Protein AF-A0AAD4TH82-F1 (afdb_monomer_lite)

Structure (mmCIF, N/CA/C/O backbone):
data_AF-A0AAD4TH82-F1
#
_entry.id   AF-A0AAD4TH82-F1
#
loop_
_atom_site.group_PDB
_atom_site.id
_atom_site.type_symbol
_atom_site.label_atom_id
_atom_site.label_alt_id
_atom_site.label_comp_id
_atom_site.label_asym_id
_atom_site.label_entity_id
_atom_site.label_seq_id
_atom_site.pdbx_PDB_ins_code
_atom_site.Cartn_x
_atom_site.Cartn_y
_atom_site.Cartn_z
_atom_site.occupancy
_atom_site.B_iso_or_equiv
_atom_site.auth_seq_id
_atom_site.auth_comp_id
_atom_site.auth_asym_id
_atom_site.auth_atom_id
_atom_site.pdbx_PDB_model_num
ATOM 1 N N . MET A 1 1 ? -20.590 15.561 42.412 1.00 70.25 1 MET A N 1
ATOM 2 C CA . MET A 1 1 ? -21.130 15.782 41.049 1.00 70.25 1 MET A CA 1
ATOM 3 C C . MET A 1 1 ? -20.294 15.066 39.983 1.00 70.25 1 MET A C 1
ATOM 5 O O . MET A 1 1 ? -20.814 14.153 39.362 1.00 70.25 1 MET A O 1
ATOM 9 N N . VAL A 1 2 ? -18.993 15.365 39.842 1.00 84.12 2 VAL A N 1
ATOM 10 C CA . VAL A 1 2 ? -18.100 14.746 38.828 1.00 84.12 2 VAL A CA 1
ATOM 11 C C . VAL A 1 2 ? -17.936 13.224 38.983 1.00 84.12 2 VAL A C 1
ATOM 13 O O . VAL A 1 2 ? -18.032 12.494 38.004 1.00 84.12 2 VAL A O 1
ATOM 16 N N . GLN A 1 3 ? -17.767 12.711 40.207 1.00 86.06 3 GLN A N 1
ATOM 17 C CA . GLN A 1 3 ? -17.628 11.261 40.441 1.00 86.06 3 GLN A CA 1
ATOM 18 C C . GLN A 1 3 ? -18.875 10.456 40.033 1.00 86.06 3 GLN A C 1
ATOM 20 O O . GLN A 1 3 ? -18.747 9.340 39.536 1.00 86.06 3 GLN A O 1
ATOM 25 N N . GLY A 1 4 ? -20.073 11.033 40.192 1.00 91.31 4 GLY A N 1
ATOM 26 C CA . GLY A 1 4 ? -21.325 10.404 39.759 1.00 91.31 4 GLY A CA 1
ATOM 27 C C . GLY A 1 4 ? -21.430 10.309 38.236 1.00 91.31 4 GLY A C 1
ATOM 28 O O . GLY A 1 4 ? -21.864 9.285 37.717 1.00 91.31 4 GLY A O 1
ATOM 29 N N . LEU A 1 5 ? -20.951 11.333 37.521 1.00 89.75 5 LEU A N 1
ATOM 30 C CA . LEU A 1 5 ? -20.884 11.335 36.059 1.00 89.75 5 LEU A CA 1
ATOM 31 C C . LEU A 1 5 ? -19.900 10.279 35.532 1.00 89.75 5 LEU A C 1
ATOM 33 O O . LEU A 1 5 ? -20.240 9.516 34.634 1.00 89.75 5 LEU A O 1
ATOM 37 N N . VAL A 1 6 ? -18.707 10.177 36.129 1.00 92.06 6 VAL A N 1
ATOM 38 C CA . VAL A 1 6 ? -17.714 9.154 35.751 1.00 92.06 6 VAL A CA 1
ATOM 39 C C . VAL A 1 6 ? -18.259 7.741 35.977 1.00 92.06 6 VAL A C 1
ATOM 41 O O . VAL A 1 6 ? -18.069 6.868 35.134 1.00 92.06 6 VAL A O 1
ATOM 44 N N . ALA A 1 7 ? -18.962 7.502 37.088 1.00 92.31 7 ALA A N 1
ATOM 45 C CA . ALA A 1 7 ? -19.580 6.207 37.367 1.00 92.31 7 ALA A CA 1
ATOM 46 C C . ALA A 1 7 ? -20.704 5.852 36.376 1.00 92.31 7 ALA A C 1
ATOM 48 O O . ALA A 1 7 ? -20.882 4.676 36.066 1.00 92.31 7 ALA A O 1
ATOM 49 N N . ALA A 1 8 ? -21.437 6.849 35.870 1.00 92.94 8 ALA A N 1
ATOM 50 C CA . ALA A 1 8 ? -22.439 6.650 34.827 1.00 92.94 8 ALA A CA 1
ATOM 51 C C . ALA A 1 8 ? -21.785 6.265 33.489 1.00 92.94 8 ALA A C 1
ATOM 53 O O . ALA A 1 8 ? -22.103 5.207 32.960 1.00 92.94 8 ALA A O 1
ATOM 54 N N . ILE A 1 9 ? -20.800 7.042 33.019 1.00 92.31 9 ILE A N 1
ATOM 55 C CA . ILE A 1 9 ? -20.075 6.788 31.756 1.00 92.31 9 ILE A CA 1
ATOM 56 C C . ILE A 1 9 ? -19.352 5.436 31.778 1.00 92.31 9 ILE A C 1
ATOM 58 O O . ILE A 1 9 ? -19.285 4.747 30.765 1.00 92.31 9 ILE A O 1
ATOM 62 N N . ARG A 1 10 ? -18.838 5.013 32.943 1.00 93.88 10 ARG A N 1
ATOM 63 C CA . ARG A 1 10 ? -18.164 3.713 33.097 1.00 93.88 10 ARG A CA 1
ATOM 64 C C . ARG A 1 10 ? -19.020 2.518 32.674 1.00 93.88 10 ARG A C 1
ATOM 66 O O . ARG A 1 10 ? -18.451 1.511 32.266 1.00 93.88 10 ARG A O 1
ATOM 73 N N . LYS A 1 11 ? -20.349 2.619 32.771 1.00 95.00 11 LYS A N 1
ATOM 74 C CA . LYS A 1 11 ? -21.268 1.550 32.349 1.00 95.00 11 LYS A CA 1
ATOM 75 C C . LYS A 1 11 ? -21.268 1.349 30.834 1.00 95.00 11 LYS A C 1
ATOM 77 O O . LYS A 1 11 ? -21.478 0.229 30.386 1.00 95.00 11 LYS A O 1
ATOM 82 N N . ASP A 1 12 ? -20.959 2.405 30.086 1.00 96.62 12 ASP A N 1
ATOM 83 C CA . ASP A 1 12 ? -21.014 2.436 28.624 1.00 96.62 12 ASP A CA 1
ATOM 84 C C . ASP A 1 12 ? -19.625 2.339 27.974 1.00 96.62 12 ASP A C 1
ATOM 86 O O . ASP A 1 12 ? -19.496 2.474 26.760 1.00 96.62 12 ASP A O 1
ATOM 90 N N . VAL A 1 13 ? -18.566 2.096 28.759 1.00 96.06 13 VAL A N 1
ATOM 91 C CA . VAL A 1 13 ? -17.175 2.069 28.265 1.00 96.06 13 VAL A CA 1
ATOM 92 C C . VAL A 1 13 ? -17.002 1.115 27.091 1.00 96.06 13 VAL A C 1
ATOM 94 O O . VAL A 1 13 ? -16.348 1.487 26.128 1.00 96.06 13 VAL A O 1
ATOM 97 N N . SER A 1 14 ? -17.621 -0.067 27.130 1.00 95.75 14 SER A N 1
ATOM 98 C CA . SER A 1 14 ? -17.548 -1.044 26.037 1.00 95.75 14 SER A CA 1
ATOM 99 C C . SER A 1 14 ? -18.131 -0.517 24.721 1.00 95.75 14 SER A C 1
ATOM 101 O O . SER A 1 14 ? -17.576 -0.761 23.651 1.00 95.75 14 SER A O 1
ATOM 103 N N . VAL A 1 15 ? -19.236 0.230 24.789 1.00 97.00 15 VAL A N 1
ATOM 104 C CA . VAL A 1 15 ? -19.863 0.846 23.612 1.00 97.00 15 VAL A CA 1
ATOM 105 C C . VAL A 1 15 ? -19.005 1.999 23.101 1.00 97.00 15 VAL A C 1
ATOM 107 O O . VAL A 1 15 ? -18.808 2.132 21.897 1.00 97.00 15 VAL A O 1
ATOM 110 N N . LEU A 1 16 ? -18.451 2.808 24.006 1.00 96.25 16 LEU A N 1
ATOM 111 C CA . LEU A 1 16 ? -17.576 3.921 23.643 1.00 96.25 16 LEU A CA 1
ATOM 112 C C . LEU A 1 16 ? -16.263 3.445 23.007 1.00 96.25 16 LEU A C 1
ATOM 114 O O . LEU A 1 16 ? -15.804 4.070 22.055 1.00 96.25 16 LEU A O 1
ATOM 118 N N . THR A 1 17 ? -15.676 2.340 23.478 1.00 96.38 17 THR A N 1
ATOM 119 C CA . THR A 1 17 ? -14.472 1.760 22.862 1.00 96.38 17 THR A CA 1
ATOM 120 C C . THR A 1 17 ? -14.766 1.199 21.478 1.00 96.38 17 THR A C 1
ATOM 122 O O . THR A 1 17 ? -14.011 1.477 20.554 1.00 96.38 17 THR A O 1
ATOM 125 N N . LEU A 1 18 ? -15.893 0.500 21.300 1.00 97.69 18 LEU A N 1
ATOM 126 C CA . LEU A 1 18 ? -16.307 0.014 19.980 1.00 97.69 18 LEU A CA 1
ATOM 127 C C . LEU A 1 18 ? -16.533 1.177 19.005 1.00 97.69 18 LEU A C 1
ATOM 129 O O . LEU A 1 18 ? -16.092 1.138 17.861 1.00 97.69 18 LEU A O 1
ATOM 133 N N . LEU A 1 19 ? -17.205 2.235 19.462 1.00 97.75 19 LEU A N 1
ATOM 134 C CA . LEU A 1 19 ? -17.430 3.427 18.653 1.00 97.75 19 LEU A CA 1
ATOM 135 C C . LEU A 1 19 ? -16.106 4.105 18.276 1.00 97.75 19 LEU A C 1
ATOM 137 O O . LEU A 1 19 ? -15.951 4.521 17.131 1.00 97.75 19 LEU A O 1
ATOM 141 N N . ALA A 1 20 ? -15.144 4.176 19.198 1.00 97.75 20 ALA A N 1
ATOM 142 C CA . ALA A 1 20 ? -13.811 4.692 18.904 1.00 97.75 20 ALA A CA 1
ATOM 143 C C . ALA A 1 20 ? -13.089 3.844 17.843 1.00 97.75 20 ALA A C 1
ATOM 145 O O . ALA A 1 20 ? -12.554 4.410 16.897 1.00 97.75 20 ALA A O 1
ATOM 146 N N . GLU A 1 21 ? -13.129 2.512 17.939 1.00 97.81 21 GLU A N 1
ATOM 147 C CA . GLU A 1 21 ? -12.529 1.611 16.942 1.00 97.81 21 GLU A CA 1
ATOM 148 C C . GLU A 1 21 ? -13.135 1.807 15.547 1.00 97.81 21 GLU A C 1
ATOM 150 O O . GLU A 1 21 ? -12.407 1.941 14.563 1.00 97.81 21 GLU A O 1
ATOM 155 N N . VAL A 1 22 ? -14.466 1.886 15.461 1.00 97.56 22 VAL A N 1
ATOM 156 C CA . VAL A 1 22 ? -15.173 2.110 14.192 1.00 97.56 22 VAL A CA 1
ATOM 157 C C . VAL A 1 22 ? -14.840 3.482 13.609 1.00 97.56 22 VAL A C 1
ATOM 159 O O . VAL A 1 22 ? -14.596 3.591 12.407 1.00 97.56 22 VAL A O 1
ATOM 162 N N . LEU A 1 23 ? -14.796 4.527 14.441 1.00 97.50 23 LEU A N 1
ATOM 163 C CA . LEU A 1 23 ? -14.410 5.865 13.997 1.00 97.50 23 LEU A CA 1
ATOM 164 C C . LEU A 1 23 ? -12.958 5.907 13.517 1.00 97.50 23 LEU A C 1
ATOM 166 O O . LEU A 1 23 ? -12.699 6.504 12.479 1.00 97.50 23 LEU A O 1
ATOM 170 N N . CYS A 1 24 ? -12.032 5.251 14.219 1.00 97.00 24 CYS A N 1
ATOM 171 C CA . CYS A 1 24 ? -10.636 5.157 13.798 1.00 97.00 24 CYS A CA 1
ATOM 172 C C . CYS A 1 24 ? -10.494 4.434 12.455 1.00 97.00 24 CYS A C 1
ATOM 174 O O . CYS A 1 24 ? -9.743 4.890 11.596 1.00 97.00 24 CYS A O 1
ATOM 176 N N . LEU A 1 25 ? -11.229 3.337 12.246 1.00 96.00 25 LEU A N 1
ATOM 177 C CA . LEU A 1 25 ? -11.214 2.624 10.970 1.00 96.00 25 LEU A CA 1
ATOM 178 C C . LEU A 1 25 ? -11.760 3.500 9.834 1.00 96.00 25 LEU A C 1
ATOM 180 O O . LEU A 1 25 ? -11.169 3.555 8.758 1.00 96.00 25 LEU A O 1
ATOM 184 N N . LEU A 1 26 ? -12.868 4.205 10.074 1.00 96.25 26 LEU A N 1
ATOM 185 C CA . LEU A 1 26 ? -13.463 5.108 9.090 1.00 96.25 26 LEU A CA 1
ATOM 186 C C . LEU A 1 26 ? -12.527 6.276 8.757 1.00 96.25 26 LEU A C 1
ATOM 188 O O . LEU A 1 26 ? -12.362 6.604 7.585 1.00 96.25 26 LEU A O 1
ATOM 192 N N . ASP A 1 27 ? -11.886 6.866 9.765 1.00 96.50 27 ASP A N 1
ATOM 193 C CA . ASP A 1 27 ? -10.908 7.941 9.594 1.00 96.50 27 ASP A CA 1
ATOM 194 C C . ASP A 1 27 ? -9.702 7.477 8.761 1.00 96.50 27 ASP A C 1
ATOM 196 O O . ASP A 1 27 ? -9.331 8.130 7.786 1.00 96.50 27 ASP A O 1
ATOM 200 N N . MET A 1 28 ? -9.155 6.293 9.061 1.00 95.12 28 MET A N 1
ATOM 201 C CA . MET A 1 28 ? -8.056 5.703 8.293 1.00 95.12 28 MET A CA 1
ATOM 202 C C . MET A 1 28 ? -8.442 5.475 6.823 1.00 95.12 28 MET A C 1
ATOM 204 O O . MET A 1 28 ? -7.730 5.908 5.919 1.00 95.12 28 MET A O 1
ATOM 208 N N . LEU A 1 29 ? -9.580 4.825 6.565 1.00 93.94 29 LEU A N 1
ATOM 209 C CA . LEU A 1 29 ? -9.992 4.478 5.202 1.00 93.94 29 LEU A CA 1
ATOM 210 C C . LEU A 1 29 ? -10.373 5.713 4.375 1.00 93.94 29 LEU A C 1
ATOM 212 O O . LEU A 1 29 ? -9.969 5.844 3.220 1.00 93.94 29 LEU A O 1
ATOM 216 N N . VAL A 1 30 ? -11.161 6.622 4.952 1.00 92.38 30 VAL A N 1
ATOM 217 C CA . VAL A 1 30 ? -11.737 7.754 4.217 1.00 92.38 30 VAL A CA 1
ATOM 218 C C . VAL A 1 30 ? -10.797 8.952 4.237 1.00 92.38 30 VAL A C 1
ATOM 220 O O . VAL A 1 30 ? -10.368 9.427 3.183 1.00 92.38 30 VAL A O 1
ATOM 223 N N . ASN A 1 31 ? -10.461 9.445 5.428 1.00 89.19 31 ASN A N 1
ATOM 224 C CA . ASN A 1 31 ? -9.730 10.702 5.566 1.00 89.19 31 ASN A CA 1
AT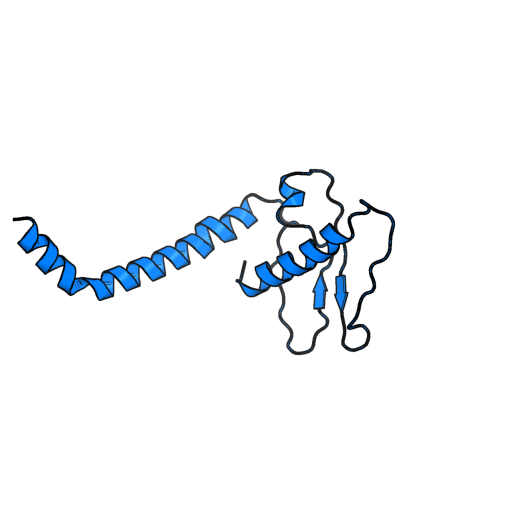OM 225 C C . ASN A 1 31 ? -8.234 10.541 5.282 1.00 89.19 31 ASN A C 1
ATOM 227 O O . ASN A 1 31 ? -7.598 11.516 4.888 1.00 89.19 31 ASN A O 1
ATOM 231 N N . SER A 1 32 ? -7.669 9.339 5.445 1.00 90.44 32 SER A N 1
ATOM 232 C CA . SER A 1 32 ? -6.269 9.078 5.102 1.00 90.44 32 SER A CA 1
ATOM 233 C C . SER A 1 32 ? -6.120 8.484 3.701 1.00 90.44 32 SER A C 1
ATOM 235 O O . SER A 1 32 ? -5.628 9.174 2.804 1.00 90.44 32 SER A O 1
ATOM 237 N N . PHE A 1 33 ? -6.560 7.241 3.475 1.00 93.44 33 PHE A N 1
ATOM 238 C CA . PHE A 1 33 ? -6.277 6.525 2.223 1.00 93.44 33 PHE A CA 1
ATOM 239 C C . PHE A 1 33 ? -7.022 7.136 1.033 1.00 93.44 33 PHE A C 1
ATOM 241 O O . PHE A 1 33 ? -6.389 7.638 0.101 1.00 93.44 33 PHE A O 1
ATOM 248 N N . SER A 1 34 ? -8.358 7.195 1.090 1.00 92.19 34 SER A N 1
ATOM 249 C CA . SER A 1 34 ? -9.161 7.734 -0.015 1.00 92.19 34 SER A CA 1
ATOM 250 C C . SER A 1 34 ? -8.815 9.190 -0.331 1.00 92.19 34 SER A C 1
ATOM 252 O O . SER A 1 34 ? -8.740 9.555 -1.505 1.00 92.19 34 SER A O 1
ATOM 254 N N . HIS A 1 35 ? -8.588 10.026 0.686 1.00 91.88 35 HIS A N 1
ATOM 255 C CA . HIS A 1 35 ? -8.180 11.412 0.471 1.00 91.88 35 HIS A CA 1
ATOM 256 C C . HIS A 1 35 ? -6.822 11.494 -0.238 1.00 91.88 35 HIS A C 1
ATOM 258 O O . HIS A 1 35 ? -6.717 12.181 -1.254 1.00 91.88 35 HIS A O 1
ATOM 264 N N . THR A 1 36 ? -5.809 10.760 0.242 1.00 89.94 36 THR A N 1
ATOM 265 C CA . THR A 1 36 ? -4.464 10.739 -0.361 1.00 89.94 36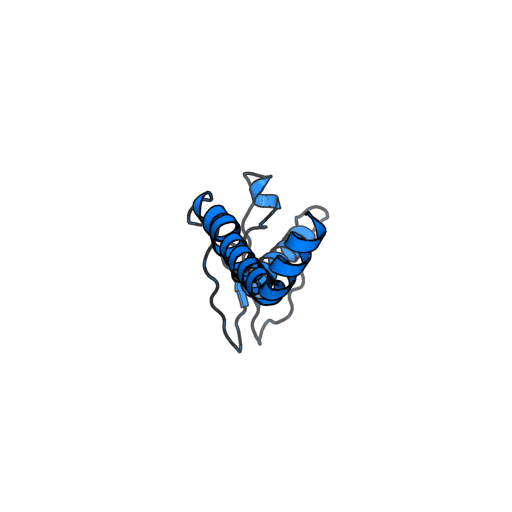 THR A CA 1
ATOM 266 C C . THR A 1 36 ? -4.516 10.313 -1.825 1.00 89.94 36 THR A C 1
ATOM 268 O O . THR A 1 36 ? -3.858 10.931 -2.657 1.00 89.94 36 THR A O 1
ATOM 271 N N . ILE A 1 37 ? -5.334 9.319 -2.167 1.00 90.19 37 ILE A N 1
ATOM 272 C CA . ILE A 1 37 ? -5.535 8.892 -3.556 1.00 90.19 37 ILE A CA 1
ATOM 273 C C . ILE A 1 37 ? -6.197 10.011 -4.375 1.00 90.19 37 ILE A C 1
ATOM 275 O O . ILE A 1 37 ? -5.737 10.320 -5.468 1.00 90.19 37 ILE A O 1
ATOM 279 N N . SER A 1 38 ? -7.232 10.662 -3.834 1.00 89.75 38 SER A N 1
ATOM 280 C CA . SER A 1 38 ? -8.032 11.659 -4.565 1.00 89.75 38 SER A CA 1
ATOM 281 C C . SER A 1 38 ? -7.301 12.961 -4.906 1.00 89.75 38 SER A C 1
ATOM 283 O O . SER A 1 38 ? -7.600 13.581 -5.925 1.00 89.75 38 SER A O 1
ATOM 285 N N . ILE A 1 39 ? -6.360 13.394 -4.061 1.00 90.00 39 ILE A N 1
ATOM 286 C CA . ILE A 1 39 ? -5.593 14.633 -4.280 1.00 90.00 39 ILE A CA 1
ATOM 287 C C . ILE A 1 39 ? -4.394 14.427 -5.208 1.00 90.00 39 ILE A C 1
ATOM 289 O O . ILE A 1 39 ? -3.765 15.394 -5.636 1.00 90.00 39 ILE A O 1
ATOM 293 N N . ASN A 1 40 ? -4.046 13.171 -5.478 1.00 87.50 40 ASN A N 1
ATOM 294 C CA . ASN A 1 40 ? -2.952 12.799 -6.351 1.00 87.50 40 ASN A CA 1
ATOM 295 C C . ASN A 1 40 ? -3.468 12.536 -7.778 1.00 87.50 40 ASN A C 1
ATOM 297 O O . ASN A 1 40 ? -4.636 12.193 -7.963 1.00 87.50 40 ASN A O 1
ATOM 301 N N . PRO A 1 41 ? -2.616 12.693 -8.806 1.00 85.38 41 PRO A N 1
ATOM 302 C CA . PRO A 1 41 ? -2.944 12.281 -10.167 1.00 85.38 41 PRO A CA 1
ATOM 303 C C . PRO A 1 41 ? -3.441 10.829 -10.240 1.00 85.38 41 PRO A C 1
ATOM 305 O O . PRO A 1 41 ? -2.983 9.968 -9.486 1.00 85.38 41 PRO A O 1
ATOM 308 N N . ALA A 1 42 ? -4.375 10.565 -11.160 1.00 79.19 42 ALA A N 1
ATOM 309 C CA . ALA A 1 42 ? -5.086 9.286 -11.263 1.00 79.19 42 ALA A CA 1
ATOM 310 C C . ALA A 1 42 ? -4.178 8.072 -11.552 1.00 79.19 42 ALA A C 1
ATOM 312 O O . ALA A 1 42 ? -4.601 6.938 -11.368 1.00 79.19 42 ALA A O 1
ATOM 313 N N . ASP A 1 43 ? -2.946 8.303 -11.998 1.00 79.00 43 ASP A N 1
ATOM 314 C CA . ASP A 1 43 ? -1.925 7.300 -12.297 1.00 79.00 43 ASP A CA 1
ATOM 315 C C . ASP A 1 43 ? -0.984 6.995 -11.114 1.00 79.00 43 ASP A C 1
ATOM 317 O O . ASP A 1 43 ? -0.122 6.126 -11.233 1.00 79.00 43 ASP A O 1
ATOM 321 N N . ARG A 1 44 ? -1.125 7.675 -9.964 1.00 84.31 44 ARG A N 1
ATOM 322 C CA . ARG A 1 44 ? -0.220 7.485 -8.811 1.00 84.31 44 ARG A CA 1
ATOM 323 C C . ARG A 1 44 ? -0.551 6.298 -7.919 1.00 84.31 44 ARG A C 1
ATOM 325 O O . ARG A 1 44 ? 0.355 5.696 -7.352 1.00 84.31 44 ARG A O 1
ATOM 332 N N . TYR A 1 45 ? -1.832 5.992 -7.755 1.00 90.56 45 TYR A N 1
ATOM 333 C CA . TYR A 1 45 ? -2.294 4.905 -6.899 1.00 90.56 45 TYR A CA 1
ATOM 334 C C . TYR A 1 45 ? -3.245 4.025 -7.687 1.00 90.56 45 TYR A C 1
ATOM 336 O O . TYR A 1 45 ? -4.124 4.510 -8.392 1.00 90.56 45 TYR A O 1
ATOM 344 N N . THR A 1 46 ? -3.067 2.717 -7.560 1.00 92.00 46 THR A N 1
ATOM 345 C CA . THR A 1 46 ? -3.930 1.718 -8.182 1.00 92.00 46 THR A CA 1
ATOM 346 C C . THR A 1 46 ? -4.220 0.642 -7.155 1.00 92.00 46 THR A C 1
ATOM 348 O O . THR A 1 46 ? -3.337 0.261 -6.386 1.00 92.00 46 THR A O 1
ATOM 351 N N . ARG A 1 47 ? -5.462 0.153 -7.140 1.00 93.12 47 ARG A N 1
ATOM 352 C CA . ARG A 1 47 ? -5.852 -0.958 -6.275 1.00 93.12 47 ARG A CA 1
ATOM 353 C C . ARG A 1 47 ? -5.038 -2.204 -6.660 1.00 93.12 47 ARG A C 1
ATOM 355 O O . ARG A 1 47 ? -5.148 -2.630 -7.809 1.00 93.12 47 ARG A O 1
ATOM 362 N N . PRO A 1 48 ? -4.272 -2.806 -5.737 1.00 94.50 48 PRO A N 1
ATOM 363 C CA . PRO A 1 48 ? -3.481 -3.990 -6.042 1.00 94.50 48 PRO A CA 1
ATOM 364 C C . PRO A 1 48 ? -4.371 -5.217 -6.259 1.00 94.50 48 PRO A C 1
ATOM 366 O O . PRO A 1 48 ? -5.436 -5.359 -5.646 1.00 94.50 48 PRO A O 1
ATOM 369 N N . GLU A 1 49 ? -3.894 -6.137 -7.092 1.00 94.56 49 GLU A N 1
ATOM 370 C CA . GLU A 1 49 ? -4.467 -7.470 -7.255 1.00 94.56 49 GLU A CA 1
ATOM 371 C C . GLU A 1 49 ? -3.637 -8.486 -6.466 1.00 94.56 49 GLU A C 1
ATOM 373 O O . GLU A 1 49 ? -2.409 -8.509 -6.548 1.00 94.56 49 GLU A O 1
ATOM 378 N N . PHE A 1 50 ? -4.308 -9.330 -5.684 1.00 94.00 50 PHE A N 1
ATOM 379 C CA . PHE A 1 50 ? -3.652 -10.369 -4.895 1.00 94.00 50 PHE A CA 1
ATOM 380 C C . PHE A 1 50 ? -3.773 -11.721 -5.586 1.00 94.00 50 PHE A C 1
ATOM 382 O O . PHE A 1 50 ? -4.853 -12.110 -6.031 1.00 94.00 50 PHE A O 1
ATOM 389 N N . THR A 1 51 ? -2.664 -12.453 -5.631 1.00 91.00 51 THR A N 1
ATOM 390 C CA . THR A 1 51 ? -2.595 -13.815 -6.163 1.00 91.00 51 THR A CA 1
ATOM 391 C C . THR A 1 51 ? -1.897 -14.725 -5.152 1.00 91.00 51 THR A C 1
ATOM 393 O O . THR A 1 51 ? -0.989 -14.292 -4.444 1.00 91.00 51 THR A O 1
ATOM 396 N N . ASP A 1 52 ? -2.298 -15.997 -5.080 1.00 87.25 52 ASP A N 1
ATOM 397 C CA . ASP A 1 52 ? -1.729 -16.942 -4.104 1.00 87.25 52 ASP A CA 1
ATOM 398 C C . ASP A 1 52 ? -0.341 -17.469 -4.505 1.00 87.25 52 ASP A C 1
ATOM 400 O O . ASP A 1 52 ? 0.425 -17.930 -3.660 1.00 87.25 52 ASP A O 1
ATOM 404 N N . LYS A 1 53 ? -0.031 -17.469 -5.808 1.00 81.81 53 LYS A N 1
ATOM 405 C CA . LYS A 1 53 ? 1.152 -18.145 -6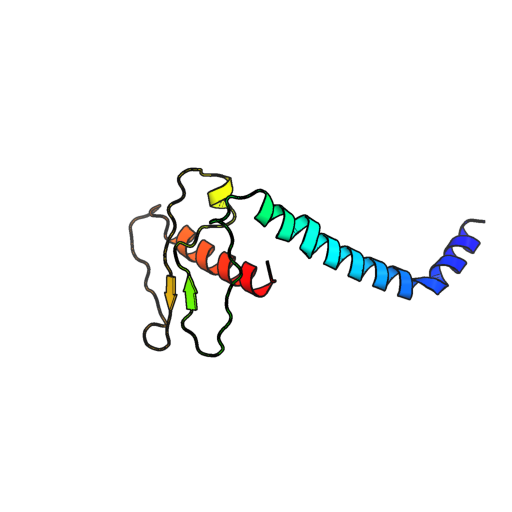.379 1.00 81.81 53 LYS A CA 1
ATOM 406 C C . LYS A 1 53 ? 2.037 -17.238 -7.239 1.00 81.81 53 LYS A C 1
ATOM 408 O O . LYS A 1 53 ? 2.987 -17.721 -7.850 1.00 81.81 53 LYS A O 1
ATOM 413 N N . GLY A 1 54 ? 1.758 -15.936 -7.265 1.00 82.19 54 GLY A N 1
ATOM 414 C CA . GLY A 1 54 ? 2.464 -14.975 -8.107 1.00 82.19 54 GLY A CA 1
ATOM 415 C C . GLY A 1 54 ? 1.998 -14.973 -9.573 1.00 82.19 54 GLY A C 1
ATOM 416 O O . GLY A 1 54 ? 1.069 -15.704 -9.931 1.00 82.19 54 GLY A O 1
ATOM 417 N N . PRO A 1 55 ? 2.642 -14.156 -10.428 1.00 90.50 55 PRO A N 1
ATOM 418 C CA . PRO A 1 55 ? 3.837 -13.356 -10.136 1.00 90.50 55 PRO A CA 1
ATOM 419 C C . PRO A 1 55 ? 3.554 -12.147 -9.228 1.00 90.50 55 PRO A C 1
ATOM 421 O O . PRO A 1 55 ? 2.423 -11.680 -9.130 1.00 90.50 55 PRO A O 1
ATOM 424 N N . LEU A 1 56 ? 4.595 -11.649 -8.555 1.00 94.12 56 LEU A N 1
ATOM 425 C CA . LEU A 1 56 ? 4.592 -10.302 -7.992 1.00 94.12 56 LEU A CA 1
ATOM 426 C C . LEU A 1 56 ? 5.052 -9.361 -9.095 1.00 94.12 56 LEU A C 1
ATOM 428 O O . LEU A 1 56 ? 6.196 -9.435 -9.546 1.00 94.12 56 LEU A O 1
ATOM 432 N N . GLU A 1 57 ? 4.162 -8.468 -9.494 1.00 95.38 57 GLU A N 1
ATOM 433 C CA . GLU A 1 57 ? 4.411 -7.490 -10.538 1.00 95.38 57 GLU A CA 1
ATOM 434 C C . GLU A 1 57 ? 4.047 -6.096 -10.033 1.00 95.38 57 GLU A C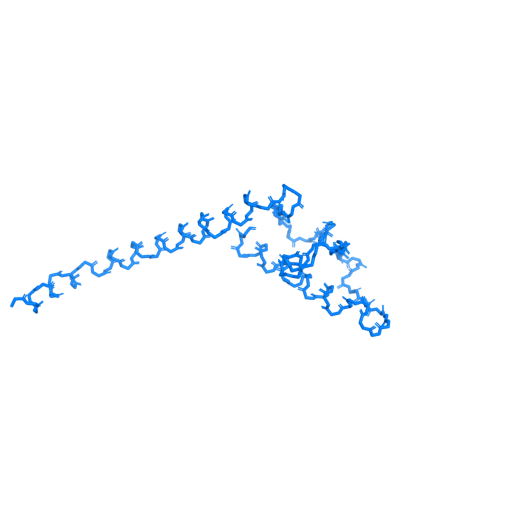 1
ATOM 436 O O . GLU A 1 57 ? 2.995 -5.884 -9.431 1.00 95.38 57 GLU A O 1
ATOM 441 N N . ILE A 1 58 ? 4.952 -5.149 -10.250 1.00 95.44 58 ILE A N 1
ATOM 442 C CA . ILE A 1 58 ? 4.726 -3.723 -10.041 1.00 95.44 58 ILE A CA 1
ATOM 443 C C . ILE A 1 58 ? 5.136 -3.049 -11.342 1.00 95.44 58 ILE A C 1
ATOM 445 O O . ILE A 1 58 ? 6.328 -2.972 -11.645 1.00 95.44 58 ILE A O 1
ATOM 449 N N . ASP A 1 59 ? 4.157 -2.571 -12.103 1.00 95.06 59 ASP A N 1
ATOM 450 C CA . ASP A 1 59 ? 4.401 -1.762 -13.292 1.00 95.06 59 ASP A CA 1
ATOM 451 C C . ASP A 1 59 ? 4.453 -0.280 -12.921 1.00 95.06 59 ASP A C 1
ATOM 453 O O . ASP A 1 59 ? 3.640 0.214 -12.140 1.00 95.06 59 ASP A O 1
ATOM 457 N N . SER A 1 60 ? 5.449 0.423 -13.454 1.00 94.38 60 SER A N 1
ATOM 458 C CA . SER A 1 60 ? 5.682 1.851 -13.255 1.00 94.38 60 SER A CA 1
ATOM 459 C C . SER A 1 60 ? 5.618 2.303 -11.787 1.00 94.38 60 SER A C 1
ATOM 461 O O . SER A 1 60 ? 5.152 3.401 -11.479 1.00 94.38 60 SER A O 1
ATOM 463 N N . GLY A 1 61 ? 6.119 1.471 -10.868 1.00 94.25 61 GLY A N 1
ATOM 464 C CA . GLY A 1 61 ? 6.070 1.735 -9.435 1.00 94.25 61 GLY A CA 1
ATOM 465 C C . GLY A 1 61 ? 6.846 2.991 -9.053 1.00 94.25 61 GLY A C 1
ATOM 466 O O . GLY A 1 61 ? 7.920 3.266 -9.600 1.00 94.25 61 GLY A O 1
ATOM 467 N N . ARG A 1 62 ? 6.343 3.726 -8.058 1.00 93.75 62 ARG A N 1
ATOM 4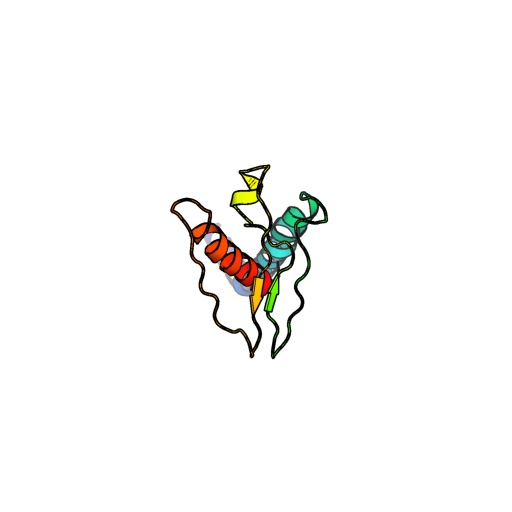68 C CA . ARG A 1 62 ? 6.948 4.969 -7.561 1.00 93.75 62 ARG A CA 1
ATOM 469 C C . ARG A 1 62 ? 7.145 4.925 -6.054 1.00 93.75 62 ARG A C 1
ATOM 471 O O . ARG A 1 62 ? 6.401 4.256 -5.343 1.00 93.75 62 ARG A O 1
ATOM 478 N N . HIS A 1 63 ? 8.174 5.605 -5.551 1.00 94.81 63 HIS A N 1
ATOM 479 C CA . HIS A 1 63 ? 8.447 5.630 -4.116 1.00 94.81 63 HIS A CA 1
ATOM 480 C C . HIS A 1 63 ? 7.450 6.567 -3.403 1.00 94.81 63 HIS A C 1
ATOM 482 O O . HIS A 1 63 ? 7.573 7.782 -3.572 1.00 94.81 63 HIS A O 1
ATOM 488 N N . PRO A 1 64 ? 6.563 6.064 -2.516 1.00 91.25 64 PRO A N 1
ATOM 489 C CA . PRO A 1 64 ? 5.426 6.840 -1.993 1.00 91.25 64 PRO A CA 1
ATOM 490 C C . PRO A 1 64 ? 5.812 8.158 -1.310 1.00 91.25 64 PRO A C 1
ATOM 492 O O . PRO A 1 64 ? 5.112 9.159 -1.408 1.00 91.25 64 PRO A O 1
ATOM 495 N N . ILE A 1 65 ? 6.958 8.166 -0.623 1.00 91.31 65 ILE A N 1
ATOM 496 C CA . ILE A 1 65 ? 7.466 9.352 0.079 1.00 91.31 65 ILE A CA 1
ATOM 497 C C . ILE A 1 65 ? 8.264 10.267 -0.859 1.00 91.31 65 ILE A C 1
ATOM 499 O O . ILE A 1 65 ? 7.980 11.457 -0.942 1.00 91.31 65 ILE A O 1
ATOM 503 N N . LEU A 1 66 ? 9.265 9.739 -1.573 1.00 92.19 66 LEU A N 1
ATOM 504 C CA . LEU A 1 66 ? 10.194 10.567 -2.345 1.00 92.19 66 LEU A CA 1
ATOM 505 C C . LEU A 1 66 ? 9.540 11.236 -3.552 1.00 92.19 66 LEU A C 1
ATOM 507 O O . LEU A 1 66 ? 9.951 12.336 -3.906 1.00 92.19 66 LEU A O 1
ATOM 511 N N . GLU A 1 67 ? 8.515 10.629 -4.150 1.00 88.81 67 GLU A N 1
ATOM 512 C CA . GLU A 1 67 ? 7.768 11.262 -5.240 1.00 88.81 67 GLU A CA 1
ATOM 513 C C . GLU A 1 67 ? 7.047 12.542 -4.788 1.00 88.81 67 GLU A C 1
ATOM 515 O O . GLU A 1 67 ? 6.991 13.514 -5.533 1.00 88.81 67 GLU A O 1
ATOM 520 N N . SER A 1 68 ? 6.535 12.588 -3.554 1.00 84.62 68 SER A N 1
ATOM 521 C CA . SER A 1 68 ? 5.903 13.809 -3.026 1.00 84.62 68 SER A CA 1
ATOM 522 C C . SER A 1 68 ? 6.888 14.966 -2.810 1.00 84.62 68 SER A C 1
ATOM 524 O O . SER A 1 68 ? 6.473 16.116 -2.692 1.00 84.62 68 SER A O 1
ATOM 526 N N . ILE A 1 69 ? 8.189 14.663 -2.762 1.00 88.50 69 ILE A N 1
ATOM 527 C CA . ILE A 1 69 ? 9.267 15.621 -2.490 1.00 88.50 69 ILE A CA 1
ATOM 528 C C . ILE A 1 69 ? 9.972 16.028 -3.792 1.00 88.50 69 ILE A C 1
ATOM 530 O O . ILE A 1 69 ? 10.391 17.175 -3.944 1.00 88.50 69 ILE A O 1
ATOM 534 N N . HIS A 1 70 ? 10.110 15.092 -4.733 1.00 85.38 70 HIS A N 1
ATOM 535 C CA . HIS A 1 70 ? 10.814 15.278 -5.995 1.00 85.38 70 HIS A CA 1
ATOM 536 C C . HIS A 1 70 ? 9.858 15.125 -7.179 1.00 85.38 70 HIS A C 1
ATOM 538 O O . HIS A 1 70 ? 9.354 14.037 -7.441 1.00 85.38 70 HIS A O 1
ATOM 544 N N . ASN A 1 71 ? 9.689 16.201 -7.950 1.00 75.44 71 ASN A N 1
ATOM 545 C CA . ASN A 1 71 ? 8.805 16.208 -9.120 1.00 75.44 71 ASN A CA 1
ATOM 546 C C . ASN A 1 71 ? 9.291 15.302 -10.269 1.00 75.44 71 ASN A C 1
ATOM 548 O O . ASN A 1 71 ? 8.475 14.858 -11.070 1.00 75.44 71 ASN A O 1
ATOM 552 N N . ASP A 1 72 ? 10.588 14.977 -10.314 1.00 86.12 72 ASP A N 1
ATOM 553 C CA . ASP A 1 72 ? 11.219 14.224 -11.410 1.00 86.12 72 ASP A CA 1
ATOM 554 C C . ASP A 1 72 ? 11.504 12.754 -11.040 1.00 86.12 72 ASP A C 1
ATOM 556 O O . ASP A 1 72 ? 12.480 12.156 -11.499 1.00 86.12 72 ASP A O 1
ATOM 560 N N . PHE A 1 73 ? 10.693 12.155 -10.159 1.00 89.44 73 PHE A N 1
ATOM 561 C CA . PHE A 1 73 ? 10.876 10.755 -9.772 1.00 89.44 73 PHE A CA 1
ATOM 562 C C . PHE A 1 73 ? 10.617 9.812 -10.960 1.00 89.44 73 PHE A C 1
ATOM 564 O O . PHE A 1 73 ? 9.536 9.819 -11.555 1.00 89.44 73 PHE A O 1
ATOM 571 N N . ILE A 1 74 ? 11.602 8.966 -11.274 1.00 91.56 74 ILE A N 1
ATOM 572 C CA . ILE A 1 74 ? 11.526 8.002 -12.376 1.00 91.56 74 ILE A CA 1
ATOM 573 C C . ILE A 1 74 ? 10.899 6.694 -11.861 1.00 91.56 74 ILE A C 1
ATOM 575 O O . ILE A 1 74 ? 11.469 6.081 -10.951 1.00 91.56 74 ILE A O 1
ATOM 579 N N . PRO A 1 75 ? 9.750 6.256 -12.412 1.00 93.12 75 PRO A N 1
ATOM 580 C CA . PRO A 1 75 ? 9.120 5.000 -12.022 1.00 93.12 75 PRO A CA 1
ATOM 581 C C . PRO A 1 75 ? 9.972 3.786 -12.418 1.00 93.12 75 PRO A C 1
ATOM 583 O O . PRO A 1 75 ? 10.714 3.830 -13.398 1.00 93.12 75 PRO A O 1
ATOM 586 N N . ASN A 1 76 ? 9.851 2.692 -11.663 1.00 93.62 76 ASN A N 1
ATOM 587 C CA . ASN A 1 76 ? 10.587 1.450 -11.902 1.00 93.62 76 ASN A CA 1
ATOM 588 C C . ASN A 1 76 ? 9.657 0.238 -11.877 1.00 93.62 76 ASN A C 1
ATOM 590 O O . ASN A 1 76 ? 8.798 0.130 -10.999 1.00 93.62 76 ASN A O 1
ATOM 594 N N . ASN A 1 77 ? 9.905 -0.701 -12.789 1.00 95.19 77 ASN A N 1
ATOM 595 C CA . ASN A 1 77 ? 9.171 -1.958 -12.862 1.00 95.19 77 ASN A CA 1
ATOM 596 C C . ASN A 1 77 ? 9.847 -3.018 -11.991 1.00 95.19 77 ASN A C 1
ATOM 598 O O . ASN A 1 77 ? 11.077 -3.089 -11.933 1.00 95.19 77 ASN A O 1
ATOM 602 N N . ILE A 1 78 ? 9.047 -3.855 -11.335 1.00 94.69 78 ILE A N 1
ATOM 603 C CA . ILE A 1 78 ? 9.516 -4.981 -10.525 1.00 94.69 78 ILE A CA 1
ATOM 604 C C . ILE A 1 78 ? 8.725 -6.214 -10.942 1.00 94.69 78 ILE A C 1
ATOM 606 O O . ILE A 1 78 ? 7.500 -6.187 -10.955 1.00 94.69 78 ILE A O 1
ATOM 610 N N . PHE A 1 79 ? 9.429 -7.299 -11.250 1.00 94.56 79 PHE A N 1
ATOM 611 C CA . PHE A 1 79 ? 8.817 -8.576 -11.591 1.00 94.56 79 PHE A CA 1
ATOM 612 C C . PHE A 1 79 ? 9.539 -9.703 -10.862 1.00 94.56 79 PHE A C 1
ATOM 614 O O . PHE A 1 79 ? 10.752 -9.873 -11.005 1.00 94.56 79 PHE A O 1
ATOM 621 N N . LEU A 1 80 ? 8.791 -10.473 -10.080 1.00 93.75 80 LEU A N 1
ATOM 622 C CA . LEU A 1 80 ? 9.267 -11.669 -9.402 1.00 93.75 80 LEU A CA 1
ATOM 623 C C . LEU A 1 80 ? 8.286 -12.805 -9.679 1.00 93.75 80 LEU A C 1
ATOM 625 O O . LEU A 1 80 ? 7.081 -12.684 -9.473 1.00 93.75 80 LEU A O 1
ATOM 629 N N . SER A 1 81 ? 8.819 -13.932 -10.130 1.00 93.38 81 SER A N 1
ATOM 630 C CA . SER A 1 81 ? 8.052 -15.144 -10.414 1.00 93.38 81 SER A CA 1
ATOM 631 C C . SER A 1 81 ? 8.727 -16.339 -9.758 1.00 93.38 81 SER A C 1
ATOM 633 O O . SER A 1 81 ? 9.851 -16.228 -9.269 1.00 93.38 81 SER A O 1
ATOM 635 N N . GLU A 1 82 ? 8.087 -17.504 -9.783 1.00 91.31 82 GLU A N 1
ATOM 636 C CA . GLU A 1 82 ? 8.714 -18.742 -9.308 1.00 91.31 82 GLU A CA 1
ATOM 637 C C . GLU A 1 82 ? 10.031 -19.045 -10.052 1.00 91.31 82 GLU A C 1
ATOM 639 O O . GLU A 1 82 ? 11.008 -19.469 -9.439 1.00 91.31 82 GLU A O 1
ATOM 644 N N . ALA A 1 83 ? 10.099 -18.732 -11.352 1.00 91.06 83 ALA A N 1
ATOM 645 C CA . ALA A 1 83 ? 11.305 -18.891 -12.167 1.00 91.06 83 ALA A CA 1
ATOM 646 C C . ALA A 1 83 ? 12.369 -17.798 -11.924 1.00 91.06 83 ALA A C 1
ATOM 648 O O . ALA A 1 83 ? 13.521 -17.960 -12.323 1.00 91.06 83 ALA A O 1
ATOM 649 N N . SER A 1 84 ? 11.997 -16.680 -11.292 1.00 90.38 84 SER A N 1
ATOM 650 C CA . SER A 1 84 ? 12.843 -15.496 -11.096 1.00 90.38 84 SER A CA 1
ATOM 651 C C . SER A 1 84 ? 12.562 -14.834 -9.741 1.00 90.38 84 SER A C 1
ATOM 653 O O . SER A 1 84 ? 12.117 -13.688 -9.666 1.00 90.38 84 SER A O 1
ATOM 655 N N . ASN A 1 85 ? 12.786 -15.578 -8.657 1.00 90.56 85 ASN A N 1
ATOM 656 C CA . ASN A 1 85 ? 12.443 -15.160 -7.291 1.00 90.56 85 ASN A CA 1
ATOM 657 C C . ASN A 1 85 ? 13.562 -14.388 -6.563 1.00 90.56 85 ASN A C 1
ATOM 659 O O . ASN A 1 85 ? 13.394 -13.999 -5.408 1.00 90.56 85 ASN A O 1
ATOM 663 N N . MET A 1 86 ? 14.699 -14.155 -7.225 1.00 91.62 86 MET A N 1
ATOM 664 C CA . MET A 1 86 ? 15.834 -13.405 -6.693 1.00 91.62 86 MET A CA 1
ATOM 665 C C . MET A 1 86 ? 16.295 -12.361 -7.712 1.00 91.62 86 MET A C 1
ATOM 667 O O . MET A 1 86 ? 16.612 -12.692 -8.852 1.00 91.62 86 MET A O 1
ATOM 671 N N . ALA A 1 87 ? 16.387 -11.105 -7.272 1.00 91.44 87 ALA A N 1
ATOM 672 C CA . ALA A 1 87 ? 16.920 -10.000 -8.061 1.00 91.44 87 ALA A CA 1
ATOM 673 C C . ALA A 1 87 ? 18.239 -9.499 -7.455 1.00 91.44 87 ALA A C 1
ATOM 675 O O . ALA A 1 87 ? 18.305 -9.177 -6.269 1.00 91.44 87 ALA A O 1
ATOM 676 N N . ILE A 1 88 ? 19.286 -9.402 -8.277 1.00 93.38 88 ILE A N 1
ATOM 677 C CA . ILE A 1 88 ? 20.573 -8.815 -7.887 1.00 93.38 88 ILE A CA 1
ATOM 678 C C . ILE A 1 88 ? 20.649 -7.406 -8.477 1.00 93.38 88 ILE A C 1
ATOM 680 O O . ILE A 1 88 ? 20.736 -7.236 -9.691 1.00 93.38 88 ILE A O 1
ATOM 684 N N . VAL A 1 89 ? 20.629 -6.390 -7.613 1.00 92.56 89 VAL A N 1
ATOM 685 C CA . VAL A 1 89 ? 20.649 -4.977 -8.018 1.00 92.56 89 VAL A CA 1
ATOM 686 C C . VAL A 1 89 ? 22.063 -4.415 -7.864 1.00 92.56 89 VAL A C 1
ATOM 688 O O . VAL A 1 89 ? 22.533 -4.174 -6.752 1.00 92.56 89 VAL A O 1
ATOM 691 N N . MET A 1 90 ? 22.742 -4.183 -8.989 1.00 94.00 90 MET A N 1
ATOM 692 C CA . MET A 1 90 ? 24.108 -3.645 -9.055 1.00 94.00 90 MET A CA 1
ATOM 693 C C . MET A 1 90 ? 24.127 -2.233 -9.651 1.00 94.00 90 MET A C 1
ATOM 695 O O . MET A 1 90 ? 23.252 -1.866 -10.428 1.00 94.00 90 MET A O 1
ATOM 699 N N . GLY A 1 91 ? 25.139 -1.433 -9.306 1.00 92.94 91 GLY A N 1
ATOM 700 C CA . GLY A 1 91 ? 25.313 -0.087 -9.864 1.00 92.94 91 GLY A CA 1
ATOM 701 C C . GLY A 1 91 ? 26.124 0.860 -8.972 1.00 92.94 91 GLY A C 1
ATOM 702 O O . GLY A 1 91 ? 26.346 0.560 -7.794 1.00 92.94 91 GLY A O 1
ATOM 703 N N . PRO A 1 92 ? 26.550 2.023 -9.495 1.00 93.94 92 PRO A N 1
ATOM 704 C CA . PRO A 1 92 ? 27.400 2.979 -8.783 1.00 93.94 92 PRO A CA 1
ATOM 705 C C . PRO A 1 92 ? 26.690 3.612 -7.580 1.00 93.94 92 PRO A C 1
ATOM 707 O O . PRO A 1 92 ? 25.465 3.572 -7.466 1.00 93.94 92 PRO A O 1
ATOM 710 N N . ASN A 1 93 ? 27.441 4.189 -6.641 1.00 91.38 93 ASN A N 1
ATOM 711 C CA . ASN A 1 93 ? 26.837 4.886 -5.501 1.00 91.38 93 ASN A CA 1
ATOM 712 C C . ASN A 1 93 ? 25.894 6.003 -5.967 1.00 91.38 93 ASN A C 1
ATOM 714 O O . ASN A 1 93 ? 26.103 6.602 -7.016 1.00 91.38 93 ASN A O 1
ATOM 718 N N . MET A 1 94 ? 24.836 6.242 -5.183 1.00 87.25 94 MET A N 1
ATOM 719 C CA . MET A 1 94 ? 23.803 7.255 -5.459 1.00 87.25 94 MET A CA 1
ATOM 720 C C . MET A 1 94 ? 22.959 7.009 -6.726 1.00 87.25 94 MET A C 1
ATOM 722 O O . MET A 1 94 ? 22.118 7.832 -7.057 1.00 87.25 94 MET A O 1
ATOM 726 N N . SER A 1 95 ? 23.070 5.845 -7.378 1.00 89.06 95 SER A N 1
ATOM 727 C CA . SER A 1 95 ? 22.230 5.466 -8.531 1.00 89.06 95 SER A CA 1
ATOM 728 C C . SER A 1 95 ? 20.800 5.020 -8.173 1.00 89.06 95 SER A C 1
ATOM 730 O O . SER A 1 95 ? 20.166 4.321 -8.953 1.00 89.06 95 SER A O 1
ATOM 732 N N . GLY A 1 96 ? 20.319 5.310 -6.959 1.00 91.12 96 GLY A N 1
ATOM 733 C CA . GLY A 1 96 ? 18.959 4.954 -6.532 1.00 91.12 96 GLY A CA 1
ATOM 734 C C . GLY A 1 96 ? 18.723 3.491 -6.127 1.00 91.12 96 GLY A C 1
ATOM 735 O O . GLY A 1 96 ? 17.585 3.126 -5.872 1.00 91.12 96 GLY A O 1
ATOM 736 N N . LYS A 1 97 ? 19.755 2.641 -5.996 1.00 94.81 97 LYS A N 1
ATOM 737 C CA . LYS A 1 97 ? 19.577 1.212 -5.625 1.00 94.81 97 LYS A CA 1
ATOM 738 C C . LYS A 1 97 ? 18.823 1.010 -4.307 1.00 94.81 97 LYS A C 1
ATOM 740 O O . LYS A 1 97 ? 17.892 0.217 -4.245 1.00 94.81 97 LYS A O 1
ATOM 745 N N . SER A 1 98 ? 19.213 1.735 -3.255 1.00 94.81 98 SER A N 1
ATOM 746 C CA . SER A 1 98 ? 18.532 1.653 -1.955 1.00 94.81 98 SER A CA 1
ATOM 747 C C . SER A 1 98 ? 17.103 2.183 -2.045 1.00 94.81 98 SER A C 1
ATOM 749 O O . SER A 1 98 ? 16.198 1.588 -1.472 1.00 94.81 98 SER A O 1
ATOM 751 N N . THR A 1 99 ? 16.897 3.250 -2.820 1.00 94.50 99 THR A N 1
ATOM 752 C CA . THR A 1 99 ? 15.576 3.820 -3.099 1.00 94.50 99 THR A CA 1
ATOM 753 C C . THR A 1 99 ? 14.669 2.824 -3.816 1.00 94.50 99 THR A C 1
ATOM 755 O O . THR A 1 99 ? 13.520 2.678 -3.424 1.00 94.50 99 THR A O 1
ATOM 758 N N . TYR A 1 100 ? 15.184 2.093 -4.805 1.00 94.75 100 TYR A N 1
ATOM 759 C CA . TYR A 1 100 ? 14.454 1.048 -5.523 1.00 94.75 100 TYR A CA 1
ATOM 760 C C . TYR A 1 100 ? 13.996 -0.083 -4.586 1.00 94.75 100 TYR A C 1
ATOM 762 O O . TYR A 1 100 ? 12.834 -0.482 -4.609 1.00 94.75 100 TYR A O 1
ATOM 770 N N . LEU A 1 101 ? 14.879 -0.557 -3.698 1.00 94.69 101 LEU A N 1
ATOM 771 C CA . LEU A 1 101 ? 14.529 -1.595 -2.720 1.00 94.69 101 LEU A CA 1
ATOM 772 C C . LEU A 1 101 ? 13.513 -1.099 -1.680 1.00 94.69 101 LEU A C 1
ATOM 774 O O . LEU A 1 101 ? 12.574 -1.813 -1.341 1.00 94.69 101 LEU A O 1
ATOM 778 N N . GLN A 1 102 ? 13.676 0.130 -1.183 1.00 95.56 102 GLN A N 1
ATOM 779 C CA . GLN A 1 102 ? 12.731 0.736 -0.240 1.00 95.56 102 GLN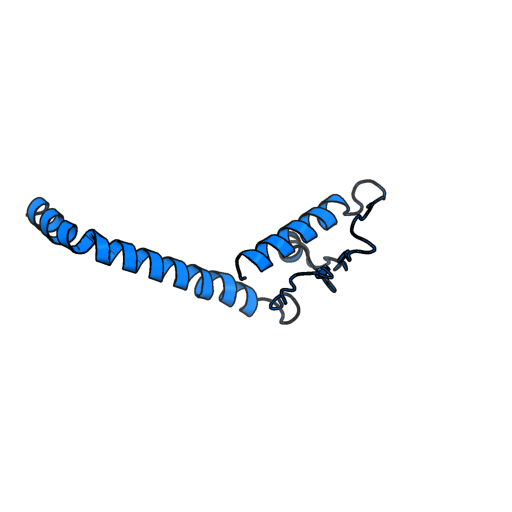 A CA 1
ATOM 780 C C . GLN A 1 102 ? 11.367 0.981 -0.884 1.00 95.56 102 GLN A C 1
ATOM 782 O O . GLN A 1 102 ? 10.349 0.691 -0.264 1.00 95.56 102 GLN A O 1
ATOM 787 N N . GLN A 1 103 ? 11.344 1.449 -2.134 1.00 95.62 103 GLN A N 1
ATOM 788 C CA . GLN A 1 103 ? 10.130 1.602 -2.926 1.00 95.62 103 GLN A CA 1
ATOM 789 C C . GLN A 1 103 ? 9.366 0.279 -3.003 1.00 95.62 103 GLN A C 1
ATOM 791 O O . GLN A 1 103 ? 8.185 0.254 -2.673 1.00 95.62 103 GLN A O 1
ATOM 796 N N . PHE A 1 104 ? 10.037 -0.807 -3.399 1.00 95.38 104 PHE A N 1
ATOM 797 C CA . PHE A 1 104 ? 9.439 -2.141 -3.441 1.00 95.38 104 PHE A CA 1
ATOM 798 C C . PHE A 1 104 ? 8.785 -2.505 -2.102 1.00 95.38 104 PHE A C 1
ATOM 800 O O . PHE A 1 104 ? 7.593 -2.808 -2.058 1.00 95.38 104 PHE A O 1
ATOM 807 N N . CYS A 1 105 ? 9.540 -2.415 -1.002 1.00 95.69 105 CYS A N 1
ATOM 808 C CA . CYS A 1 105 ? 9.035 -2.757 0.327 1.00 95.69 105 CYS A CA 1
ATOM 809 C C . CYS A 1 105 ? 7.821 -1.907 0.722 1.00 95.69 105 CYS A C 1
ATOM 811 O O . CYS A 1 105 ? 6.846 -2.435 1.248 1.00 95.69 105 CYS A O 1
ATOM 813 N N . LEU A 1 106 ? 7.868 -0.599 0.464 1.00 96.25 106 LEU A N 1
ATOM 814 C CA . LEU A 1 106 ? 6.783 0.315 0.810 1.00 96.25 106 LEU A CA 1
ATOM 815 C C . LEU A 1 106 ? 5.518 0.035 0.000 1.00 96.25 106 LEU A C 1
ATOM 817 O O . LEU A 1 106 ? 4.441 0.019 0.585 1.00 96.25 106 LEU A O 1
ATOM 821 N N . ILE A 1 107 ? 5.633 -0.225 -1.305 1.00 95.56 107 ILE A N 1
ATOM 822 C CA . ILE A 1 107 ? 4.479 -0.564 -2.150 1.00 95.56 107 ILE A CA 1
ATOM 823 C C . ILE A 1 107 ? 3.813 -1.850 -1.645 1.00 95.56 107 ILE A C 1
ATOM 825 O O . ILE A 1 107 ? 2.595 -1.887 -1.494 1.00 95.56 107 ILE A O 1
ATOM 829 N N . VAL A 1 108 ? 4.599 -2.879 -1.312 1.00 95.12 108 VAL A N 1
ATOM 830 C CA . VAL A 1 108 ? 4.065 -4.142 -0.774 1.00 95.12 108 VAL A CA 1
ATOM 831 C C . VAL A 1 108 ? 3.362 -3.930 0.570 1.00 95.12 108 VAL A C 1
ATOM 833 O O . VAL A 1 108 ? 2.278 -4.469 0.783 1.00 95.12 108 VAL A O 1
ATOM 836 N N . ILE A 1 109 ? 3.939 -3.124 1.467 1.00 96.00 109 ILE A N 1
ATOM 837 C CA . ILE A 1 109 ? 3.312 -2.794 2.754 1.00 96.00 109 ILE A CA 1
ATOM 838 C C . ILE A 1 109 ? 1.995 -2.042 2.533 1.00 96.00 109 ILE A C 1
ATOM 840 O O . ILE A 1 109 ? 0.988 -2.416 3.127 1.00 96.00 109 ILE A O 1
ATOM 844 N N . LEU A 1 110 ? 1.982 -1.022 1.666 1.00 94.81 110 LEU A N 1
ATOM 845 C CA . LEU A 1 110 ? 0.775 -0.250 1.347 1.00 94.81 110 LEU A CA 1
ATOM 846 C C . LEU A 1 110 ? -0.334 -1.135 0.766 1.00 94.81 110 LEU A C 1
ATOM 848 O O . LEU A 1 110 ? -1.488 -1.016 1.174 1.00 94.81 110 LEU A O 1
ATOM 852 N N . ALA A 1 111 ? 0.027 -2.074 -0.110 1.00 94.31 111 ALA A N 1
ATOM 853 C CA . ALA A 1 111 ? -0.917 -3.049 -0.631 1.00 94.31 111 ALA A CA 1
ATOM 854 C C . ALA A 1 111 ? -1.515 -3.904 0.500 1.00 94.31 111 ALA A C 1
ATOM 856 O O . ALA A 1 111 ? -2.732 -4.041 0.597 1.00 94.31 111 ALA A O 1
ATOM 857 N N . GLN A 1 112 ? -0.680 -4.449 1.393 1.00 93.62 112 GLN A N 1
ATOM 858 C CA . GLN A 1 112 ? -1.131 -5.344 2.467 1.00 93.62 112 GLN A CA 1
ATOM 859 C C . GLN A 1 112 ? -1.968 -4.658 3.555 1.00 93.62 112 GLN A C 1
ATOM 861 O O . GLN A 1 112 ? -2.814 -5.317 4.158 1.00 93.62 112 GLN A O 1
ATOM 866 N N . ILE A 1 113 ? -1.770 -3.361 3.808 1.00 93.44 113 ILE A N 1
ATOM 867 C CA . ILE A 1 113 ? -2.628 -2.603 4.737 1.00 93.44 113 ILE A CA 1
ATOM 868 C C . ILE A 1 113 ? -3.977 -2.206 4.114 1.00 93.44 113 ILE A C 1
ATOM 870 O O . ILE A 1 113 ? -4.861 -1.751 4.838 1.00 93.44 113 ILE A O 1
ATOM 874 N N . GLY A 1 114 ? -4.144 -2.389 2.799 1.00 89.44 114 GLY A N 1
ATOM 875 C CA . GLY A 1 114 ? -5.378 -2.084 2.075 1.00 89.44 114 GLY A CA 1
ATOM 876 C C . GLY A 1 114 ? -5.539 -0.614 1.678 1.00 89.44 114 GLY A C 1
ATOM 877 O O . GLY A 1 114 ? -6.676 -0.149 1.609 1.00 89.44 114 GLY A O 1
ATOM 878 N N . CYS A 1 115 ? -4.425 0.099 1.465 1.00 87.06 115 CYS A N 1
ATOM 879 C CA . CYS A 1 115 ? -4.423 1.439 0.869 1.00 87.06 115 CYS A CA 1
ATOM 880 C C . CYS A 1 115 ? -4.716 1.358 -0.636 1.00 87.06 115 CYS A C 1
ATOM 882 O O . CYS A 1 115 ? -4.120 0.479 -1.304 1.00 87.06 115 CYS A O 1
#

Sequence (115 aa):
MVQGLVAAIRKDVSVLTLLAEVLCLLDMLVNSFSHTISINPADRYTRPEFTDKGPLEIDSGRHPILESIHNDFIPNNIFLSEASNMAIVMGPNMSGKSTYLQQFCLIVILAQIGC

Organism: NCBI:txid357466

Secondary structure (DSSP, 8-state):
-HHHHHHHHGGGHHHHHHHHHHHHHHIIIIIIIIHHHHHS-TTS--PPPP-SS--EEEEEE--TTHHHH-TTPPPEEEEEBTTB--------TTSSHHHHHHHHHHHHHHHHHT-

pLDDT: mean 91.99, std 4.66, range [70.25, 97.81]

InterPro domains:
  IPR000432 DNA mismatch repair protein MutS, C-terminal [PF00488] (88-115)
  IPR027417 P-loop containing nucleoside triphosphate hydrolase [G3DSA:3.40.50.300] (45-115)
  IPR027417 P-loop containing nucleoside triphosphate hydrolase [SSF52540] (45-115)
  IPR045076 DNA mismatch repair MutS [PTHR11361] (2-115)

Radius of gyration: 21.34 Å; chains: 1; bounding box: 50×35×54 Å

Foldseek 3Di:
DVVVVVVVVVVCVVVVVVVVVVVVVCCCVPVNPVVVCVVDPVPQDDQDDDDPADWDKDPQFFQPPVVVVDVPTGGDIDTAHPVRNDDDDDDDPPPCSVVVVNSVVVVVVCNVVRD